Protein AF-A0A2H1FHE0-F1 (afdb_monomer_lite)

Secondary structure (DSSP, 8-state):
--HHHHHHHHHHHHHH-TT----HHHHHHHHT--HHHHHHHHHHHHHHHHHHHHEEEEEEEETTEEEEEEEE--SGGGS-HHHHHHHHHHHH-SS--HHHHHHHHHHHTT--SGGG-B-----HHHHHHHHTTSEEE-TTS-EEE-HHHHHHHHHHHHH-GGGGG-----

Foldseek 3Di:
DPVVVLCPVLVVVCVVVPPDDDDLVRSCVVSVDDSVVSVVVVVVVVVVVVVPVQWDWDWDQDPNDTDTDTDGCDDLVSDDPVVSLVVCCVPPPVDDDPLLLVLLVQVLQVQADPVSFAADDDDPSVVVCVVVQQWDADPVRTIGGYPVSNVSNVVSCVSVVVSSPCPDDD

pLDDT: mean 78.52, std 16.66, range [25.89, 96.81]

Structure (mmCIF, N/CA/C/O backbone):
data_AF-A0A2H1FHE0-F1
#
_entry.id   AF-A0A2H1FHE0-F1
#
loop_
_atom_site.group_PDB
_atom_site.id
_atom_site.type_symbol
_atom_site.label_atom_id
_atom_site.label_alt_id
_atom_site.label_comp_id
_atom_site.label_asym_id
_atom_site.label_entity_id
_atom_site.label_seq_id
_atom_site.pdbx_PDB_ins_code
_atom_site.Cartn_x
_atom_site.Cartn_y
_atom_site.Cartn_z
_atom_site.occupancy
_atom_site.B_iso_or_equiv
_atom_site.auth_seq_id
_atom_site.auth_comp_id
_atom_site.auth_asym_id
_atom_site.auth_atom_id
_atom_site.pdbx_PDB_model_num
ATOM 1 N N . MET A 1 1 ? 35.468 10.416 -34.854 1.00 35.59 1 MET A N 1
ATOM 2 C CA . MET A 1 1 ? 35.230 10.455 -33.392 1.00 35.59 1 MET A CA 1
ATOM 3 C C . MET A 1 1 ? 34.519 11.751 -32.959 1.00 35.59 1 MET A C 1
ATOM 5 O O . MET A 1 1 ? 34.887 12.343 -31.961 1.00 35.59 1 MET A O 1
ATOM 9 N N . MET A 1 2 ? 33.502 12.213 -33.707 1.00 25.89 2 MET A N 1
ATOM 10 C CA . MET A 1 2 ? 32.825 13.508 -33.457 1.00 25.89 2 MET A CA 1
ATOM 11 C C . MET A 1 2 ? 31.289 13.382 -33.370 1.00 25.89 2 MET A C 1
ATOM 13 O O . MET A 1 2 ? 30.601 14.335 -33.031 1.00 25.89 2 MET A O 1
ATOM 17 N N . LEU A 1 3 ? 30.745 12.186 -33.634 1.00 28.08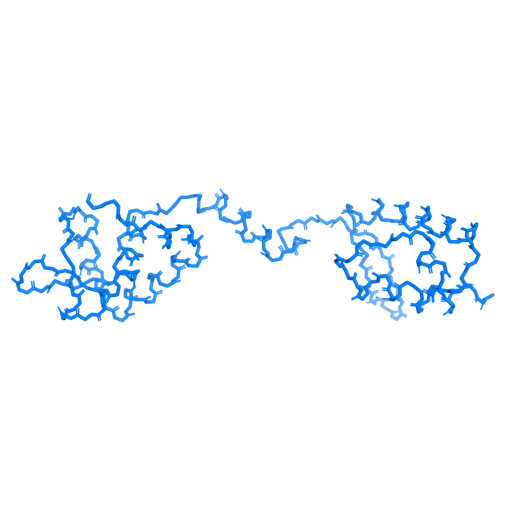 3 LEU A N 1
ATOM 18 C CA . LEU A 1 3 ? 29.301 11.910 -33.627 1.00 28.08 3 LEU A CA 1
ATOM 19 C C . LEU A 1 3 ? 28.755 11.500 -32.248 1.00 28.08 3 LEU A C 1
ATOM 21 O O . LEU A 1 3 ? 27.562 11.646 -32.010 1.00 28.08 3 LEU A O 1
ATOM 25 N N . LEU A 1 4 ? 29.610 11.039 -31.328 1.00 29.41 4 LEU A N 1
ATOM 26 C CA . LEU A 1 4 ? 29.193 10.631 -29.978 1.00 29.41 4 LEU A CA 1
ATOM 27 C C . LEU A 1 4 ? 29.030 11.815 -29.011 1.00 29.41 4 LEU A C 1
ATOM 29 O O . LEU A 1 4 ? 28.219 11.736 -28.097 1.00 29.41 4 LEU A O 1
ATOM 33 N N . PHE A 1 5 ? 29.738 12.930 -29.233 1.00 30.44 5 PHE A N 1
ATOM 34 C CA . PHE A 1 5 ? 29.688 14.088 -28.330 1.00 30.44 5 PHE A CA 1
ATOM 35 C C . PHE A 1 5 ? 28.453 14.980 -28.559 1.00 30.44 5 PHE A C 1
ATOM 37 O O . PHE A 1 5 ? 27.888 15.493 -27.604 1.00 30.44 5 PHE A O 1
ATOM 44 N N . PHE A 1 6 ? 27.967 15.103 -29.802 1.00 35.22 6 PHE A N 1
ATOM 45 C CA . PHE A 1 6 ? 26.754 15.882 -30.120 1.00 35.22 6 PHE A CA 1
ATOM 46 C C . PHE A 1 6 ? 25.441 15.125 -29.866 1.00 35.22 6 PHE A C 1
ATOM 48 O O . PHE A 1 6 ? 24.376 15.736 -29.755 1.00 35.22 6 PHE A O 1
ATOM 55 N N . ALA A 1 7 ? 25.506 13.795 -29.754 1.00 42.94 7 ALA A N 1
ATOM 56 C CA . ALA A 1 7 ? 24.353 12.973 -29.412 1.00 42.94 7 ALA A CA 1
ATOM 57 C C . ALA A 1 7 ? 23.952 13.109 -27.932 1.00 42.94 7 ALA A C 1
ATOM 59 O O . ALA A 1 7 ? 22.804 12.820 -27.610 1.00 42.94 7 ALA A O 1
ATOM 60 N N . SER A 1 8 ? 24.839 13.577 -27.040 1.00 49.12 8 SER A N 1
ATOM 61 C CA . SER A 1 8 ? 24.535 13.641 -25.606 1.00 49.12 8 SER A CA 1
ATOM 62 C C . SER A 1 8 ? 23.471 14.696 -25.292 1.00 49.12 8 SER A C 1
ATOM 64 O O . SER A 1 8 ? 22.454 14.338 -24.717 1.00 49.12 8 SER A O 1
ATOM 66 N N . GLU A 1 9 ? 23.598 15.946 -25.749 1.00 47.31 9 GLU A N 1
ATOM 67 C CA . GLU A 1 9 ? 22.628 17.010 -25.424 1.00 47.31 9 GLU A CA 1
ATOM 68 C C . GLU A 1 9 ? 21.274 16.839 -26.127 1.00 47.31 9 GLU A C 1
ATOM 70 O O . GLU A 1 9 ? 20.217 17.064 -25.533 1.00 47.31 9 GLU A O 1
ATOM 75 N N . SER A 1 10 ? 21.287 16.407 -27.392 1.00 50.62 10 SER A N 1
ATOM 76 C CA . SER A 1 10 ? 20.056 16.217 -28.173 1.00 50.62 10 SER A CA 1
ATOM 77 C C . SER A 1 10 ? 19.251 15.009 -27.690 1.00 50.62 10 SER A C 1
ATOM 79 O O . SER A 1 10 ? 18.023 15.088 -27.610 1.00 50.62 10 SER A O 1
ATOM 81 N N . CYS A 1 11 ? 19.920 13.909 -27.318 1.00 49.78 11 CYS A N 1
ATOM 82 C CA . CYS A 1 11 ? 19.256 12.788 -26.655 1.00 49.78 11 CYS A CA 1
ATOM 83 C C . CYS A 1 11 ? 18.829 13.176 -25.234 1.00 49.78 11 CYS A C 1
ATOM 85 O O . CYS A 1 11 ? 17.700 12.891 -24.855 1.00 49.78 11 CYS A O 1
ATOM 87 N N . PHE A 1 12 ? 19.650 13.903 -24.471 1.00 48.72 12 PHE A N 1
ATOM 88 C CA . PHE A 1 12 ? 19.293 14.351 -23.121 1.00 48.72 12 PHE A CA 1
ATOM 89 C C . PHE A 1 12 ? 18.026 15.222 -23.113 1.00 48.72 12 PHE A C 1
ATOM 91 O O . PHE A 1 12 ? 17.156 15.029 -22.271 1.00 48.72 12 PHE A O 1
ATOM 98 N N . LEU A 1 13 ? 17.829 16.099 -24.104 1.00 52.00 13 LEU A N 1
ATOM 99 C CA . LEU A 1 13 ? 16.592 16.882 -24.252 1.00 52.00 13 LEU A CA 1
ATOM 100 C C . LEU A 1 13 ? 15.337 16.029 -24.509 1.00 52.00 13 LEU A C 1
ATOM 102 O O . LEU A 1 13 ? 14.254 16.402 -24.043 1.00 52.00 13 LEU A O 1
ATOM 106 N N . LEU A 1 14 ? 15.475 14.909 -25.229 1.00 54.06 14 LEU A N 1
ATOM 107 C CA . LEU A 1 14 ? 14.409 13.917 -25.420 1.00 54.06 14 LEU A CA 1
ATOM 108 C C . LEU A 1 14 ? 14.132 13.132 -24.128 1.00 54.06 14 LEU A C 1
ATOM 110 O O . LEU A 1 14 ? 12.971 12.885 -23.812 1.00 54.06 14 LEU A O 1
ATOM 114 N N . PHE A 1 15 ? 15.172 12.804 -23.358 1.00 52.78 15 PHE A N 1
ATOM 115 C CA . PHE A 1 15 ? 15.056 12.061 -22.098 1.00 52.78 15 PHE A CA 1
ATOM 116 C C . PHE A 1 15 ? 14.541 12.915 -20.919 1.00 52.78 15 PHE A C 1
ATOM 118 O O . PHE A 1 15 ? 13.856 12.396 -20.045 1.00 52.78 15 PHE A O 1
ATOM 125 N N . VAL A 1 16 ? 14.794 14.230 -20.899 1.00 49.34 16 VAL A N 1
ATOM 126 C CA . VAL A 1 16 ? 14.404 15.126 -19.787 1.00 49.34 16 VAL A CA 1
ATOM 127 C C . VAL A 1 16 ? 12.940 15.604 -19.865 1.00 49.34 16 VAL A C 1
ATOM 129 O O . VAL A 1 16 ? 12.357 15.966 -18.847 1.00 49.34 16 VAL A O 1
ATOM 132 N N . ASN A 1 17 ? 12.290 15.581 -21.038 1.00 52.06 17 ASN A N 1
ATOM 133 C CA . ASN A 1 17 ? 10.892 16.024 -21.214 1.00 52.06 17 ASN A CA 1
ATOM 134 C C . ASN A 1 17 ? 9.925 14.853 -21.482 1.00 52.06 17 ASN A C 1
ATOM 136 O O . ASN A 1 17 ? 9.187 14.860 -22.467 1.00 52.06 17 ASN A O 1
ATOM 140 N N . TRP A 1 18 ? 9.914 13.871 -20.577 1.00 48.00 18 TRP A N 1
ATOM 141 C CA . TRP A 1 18 ? 9.337 12.523 -20.741 1.00 48.00 18 TRP A CA 1
ATOM 142 C C . TRP A 1 18 ? 7.839 12.424 -21.123 1.00 48.00 18 TRP A C 1
ATOM 144 O O . TRP A 1 18 ? 7.388 11.351 -21.510 1.00 48.00 18 TRP A O 1
ATOM 154 N N . TYR A 1 19 ? 7.056 13.509 -21.057 1.00 51.34 19 TYR A N 1
ATOM 155 C CA . TYR A 1 19 ? 5.587 13.455 -21.202 1.00 51.34 19 TYR A CA 1
ATOM 156 C C . TYR A 1 19 ? 4.988 14.356 -22.289 1.00 51.34 19 TYR A C 1
ATOM 158 O O . TYR A 1 19 ? 3.769 14.387 -22.451 1.00 51.34 19 TYR A O 1
ATOM 166 N N . LYS A 1 20 ? 5.796 15.120 -23.037 1.00 66.62 20 LYS A N 1
ATOM 167 C CA . LYS A 1 20 ? 5.266 16.043 -24.057 1.00 66.62 20 LYS A CA 1
ATOM 168 C C . LYS A 1 20 ? 5.487 15.480 -25.462 1.00 66.62 20 LYS A C 1
ATOM 170 O O . LYS A 1 20 ? 6.636 15.229 -25.818 1.00 66.62 20 LYS A O 1
ATOM 175 N N . PRO A 1 21 ? 4.438 15.328 -26.291 1.00 69.44 21 PRO A N 1
ATOM 176 C CA . PRO A 1 21 ? 4.624 14.943 -27.682 1.00 69.44 21 PRO A CA 1
ATOM 177 C C . PRO A 1 21 ? 5.358 16.057 -28.440 1.00 69.44 21 PRO A C 1
ATOM 179 O O . PRO A 1 21 ? 5.045 17.245 -28.305 1.00 69.44 21 PRO A O 1
ATOM 182 N N . PHE A 1 22 ? 6.336 15.672 -29.258 1.00 76.56 22 PHE A N 1
ATOM 183 C CA . PHE A 1 22 ? 7.074 16.585 -30.127 1.00 76.56 22 PHE A CA 1
ATOM 184 C C . PHE A 1 22 ? 6.875 16.203 -31.591 1.00 76.56 22 PHE A C 1
ATOM 186 O O . PHE A 1 22 ? 6.989 15.040 -31.964 1.00 76.56 22 PHE A O 1
ATOM 193 N N . THR A 1 23 ? 6.630 17.201 -32.439 1.00 81.56 23 THR A N 1
ATOM 194 C CA . THR A 1 23 ? 6.693 17.020 -33.891 1.00 81.56 23 THR A CA 1
ATOM 195 C C . THR A 1 23 ? 8.148 17.044 -34.357 1.00 81.56 23 THR A C 1
ATOM 197 O O . THR A 1 23 ? 8.996 17.707 -33.750 1.00 81.56 23 THR A O 1
ATOM 200 N N . GLN A 1 24 ? 8.445 16.366 -35.468 1.00 77.62 24 GLN A N 1
ATOM 201 C CA . GLN A 1 24 ? 9.795 16.339 -36.047 1.00 77.62 24 GLN A CA 1
ATOM 202 C C . GLN A 1 24 ? 10.316 17.748 -36.368 1.00 77.62 24 GLN A C 1
ATOM 204 O O . GLN A 1 24 ? 11.471 18.052 -36.091 1.00 77.62 24 GLN A O 1
ATOM 209 N N . ASN A 1 25 ? 9.450 18.648 -36.844 1.00 79.69 25 ASN A N 1
ATOM 210 C CA . ASN A 1 25 ? 9.810 20.045 -37.113 1.00 79.69 25 ASN A CA 1
ATOM 211 C C . ASN A 1 25 ? 10.256 20.783 -35.843 1.00 79.69 25 ASN A C 1
ATOM 213 O O . ASN A 1 25 ? 11.263 21.488 -35.847 1.00 79.69 25 ASN A O 1
ATOM 217 N N . LYS A 1 26 ? 9.538 20.581 -34.732 1.00 79.44 26 LYS A N 1
ATOM 218 C CA . LYS A 1 26 ? 9.868 21.194 -33.439 1.00 79.44 26 LYS A CA 1
ATOM 219 C C . LYS A 1 26 ? 11.165 20.626 -32.859 1.00 79.44 26 LYS A C 1
ATOM 221 O O . LYS A 1 26 ? 11.921 21.356 -32.222 1.00 79.44 26 LYS A O 1
ATOM 226 N N . LEU A 1 27 ? 11.438 19.343 -33.098 1.00 77.94 27 LEU A N 1
ATOM 227 C CA . LEU A 1 27 ? 12.706 18.706 -32.742 1.00 77.94 27 LEU A CA 1
ATOM 228 C C . LEU A 1 27 ? 13.866 19.242 -33.578 1.00 77.94 27 LEU A C 1
ATOM 230 O O . LEU A 1 27 ? 14.875 19.617 -32.997 1.00 77.94 27 LEU A O 1
ATOM 234 N N . ALA A 1 28 ? 13.707 19.357 -34.898 1.00 79.00 28 ALA A N 1
ATOM 235 C CA . ALA A 1 28 ? 14.731 19.896 -35.795 1.00 79.00 28 ALA A CA 1
ATOM 236 C C . ALA A 1 28 ? 15.116 21.338 -35.427 1.00 79.00 28 ALA A C 1
ATOM 238 O O . ALA A 1 28 ? 16.297 21.672 -35.377 1.00 79.00 28 ALA A O 1
ATOM 239 N N . GLN A 1 29 ? 14.128 22.176 -35.084 1.00 81.00 29 GLN A N 1
ATOM 240 C CA . GLN A 1 29 ? 14.367 23.544 -34.608 1.00 81.00 29 GLN A CA 1
ATOM 241 C C . GLN A 1 29 ? 15.158 23.579 -33.294 1.00 81.00 29 GLN A C 1
ATOM 243 O O . GLN A 1 29 ? 16.053 24.407 -33.138 1.00 81.00 29 GLN A O 1
ATOM 248 N N . LYS A 1 30 ? 14.849 22.681 -32.351 1.00 79.00 30 LYS A N 1
ATOM 249 C CA . LYS A 1 30 ? 15.518 22.632 -31.043 1.00 79.00 30 LYS A CA 1
ATOM 250 C C . LYS A 1 30 ? 16.926 22.044 -31.104 1.00 79.00 30 LYS A C 1
ATOM 252 O O . LYS A 1 30 ? 17.811 22.544 -30.422 1.00 79.00 30 LYS A O 1
ATOM 257 N N . THR A 1 31 ? 17.129 20.992 -31.892 1.00 77.62 31 THR A N 1
ATOM 258 C CA . THR A 1 31 ? 18.416 20.285 -31.995 1.00 77.62 31 THR A CA 1
ATOM 259 C C . THR A 1 31 ? 19.338 20.884 -33.054 1.00 77.62 31 THR A C 1
ATOM 261 O O . THR A 1 31 ? 20.496 20.489 -33.145 1.00 77.62 31 THR A O 1
ATOM 264 N N . LYS A 1 32 ? 18.837 21.827 -33.868 1.00 83.75 32 LYS A N 1
ATOM 265 C CA . LYS A 1 32 ? 19.530 22.399 -35.036 1.00 83.75 32 LYS A CA 1
ATOM 266 C C . LYS A 1 32 ? 19.984 21.336 -36.051 1.00 83.75 32 LYS A C 1
ATOM 268 O O . LYS A 1 32 ? 20.890 21.578 -36.846 1.00 83.75 32 LYS A O 1
ATOM 273 N N . LEU A 1 33 ? 19.357 20.157 -36.044 1.00 81.12 33 LEU A N 1
ATOM 274 C CA . LEU A 1 33 ? 19.645 19.076 -36.985 1.00 81.12 33 LEU A CA 1
ATOM 275 C C . LEU A 1 33 ? 18.803 19.221 -38.256 1.00 81.12 33 LEU A C 1
ATOM 277 O O . LEU A 1 33 ? 17.626 19.575 -38.206 1.00 81.12 33 LEU A O 1
ATOM 281 N N . ASN A 1 34 ? 19.386 18.866 -39.404 1.00 86.62 34 ASN A N 1
ATOM 282 C CA . ASN A 1 34 ? 18.636 18.728 -40.653 1.00 86.62 34 ASN A CA 1
ATOM 283 C C . ASN A 1 34 ? 17.557 17.639 -40.497 1.00 86.62 34 ASN A C 1
ATOM 285 O O . ASN A 1 34 ? 17.826 16.571 -39.943 1.00 86.62 34 ASN A O 1
ATOM 289 N N . PHE A 1 35 ? 16.365 17.885 -41.042 1.00 82.12 35 PHE A N 1
ATOM 290 C CA . PHE A 1 35 ? 15.230 16.963 -41.071 1.00 82.12 35 PHE A CA 1
ATOM 291 C C . PHE A 1 35 ? 15.612 15.534 -41.492 1.00 82.12 35 PHE A C 1
ATOM 293 O O . PHE A 1 35 ? 15.250 14.572 -40.817 1.00 82.12 35 PHE A O 1
ATOM 300 N N . ARG A 1 36 ? 16.426 15.377 -42.549 1.00 83.25 36 ARG A N 1
ATOM 301 C CA . ARG A 1 36 ? 16.869 14.051 -43.024 1.00 83.25 36 ARG A CA 1
ATOM 302 C C . ARG A 1 36 ? 17.757 13.330 -42.004 1.00 83.25 36 ARG A C 1
ATOM 304 O O . ARG A 1 36 ? 17.699 12.108 -41.885 1.00 83.25 36 ARG A O 1
ATOM 311 N N . THR A 1 37 ? 18.579 14.075 -41.269 1.00 82.62 37 THR A N 1
ATOM 312 C CA . THR A 1 37 ? 19.433 13.536 -40.202 1.00 82.62 37 THR A CA 1
ATOM 313 C C . THR A 1 37 ? 18.595 13.163 -38.986 1.00 82.62 37 THR A C 1
ATOM 315 O O . THR A 1 37 ? 18.742 12.061 -38.467 1.00 82.62 37 THR A O 1
ATOM 318 N N . LEU A 1 38 ? 17.663 14.031 -38.585 1.00 82.19 38 LEU A N 1
ATOM 319 C CA . LEU A 1 38 ? 16.734 13.763 -37.491 1.00 82.19 38 LEU A CA 1
ATOM 320 C C . LEU A 1 38 ? 15.910 12.496 -37.754 1.00 82.19 38 LEU A C 1
ATOM 322 O O . LEU A 1 38 ? 15.786 11.655 -36.871 1.00 82.19 38 LEU A O 1
ATOM 326 N N . GLN A 1 39 ? 15.404 12.321 -38.976 1.00 83.25 39 GLN A N 1
ATOM 327 C CA . GLN A 1 39 ? 14.653 11.128 -39.359 1.00 83.25 39 GLN A CA 1
ATOM 328 C C . GLN A 1 39 ? 15.486 9.847 -39.205 1.00 83.25 39 GLN A C 1
ATOM 330 O O . GLN A 1 39 ? 15.002 8.874 -38.634 1.00 83.25 39 GLN A O 1
ATOM 335 N N . LYS A 1 40 ? 16.752 9.849 -39.648 1.00 83.75 40 LYS A N 1
ATOM 336 C CA . LYS A 1 40 ? 17.658 8.701 -39.464 1.00 83.75 40 LYS A CA 1
ATOM 337 C C . LYS A 1 40 ? 17.910 8.398 -37.987 1.00 83.75 40 LYS A C 1
ATOM 339 O O . LYS A 1 40 ? 17.904 7.234 -37.600 1.00 83.75 40 LYS A O 1
ATOM 344 N N . VAL A 1 41 ? 18.091 9.433 -37.164 1.00 82.94 41 VAL A N 1
ATOM 345 C CA . VAL A 1 41 ? 18.263 9.275 -35.712 1.00 82.94 41 VAL A CA 1
ATOM 346 C C . VAL A 1 41 ? 17.011 8.671 -35.081 1.00 82.94 41 VAL A C 1
ATOM 348 O O . VAL A 1 41 ? 17.131 7.729 -34.310 1.00 82.94 41 VAL A O 1
ATOM 351 N N . LEU A 1 42 ? 15.814 9.148 -35.434 1.00 80.50 42 LEU A N 1
ATOM 352 C CA . LEU A 1 42 ? 14.557 8.606 -34.907 1.00 80.50 42 LEU A CA 1
ATOM 353 C C . LEU A 1 42 ? 14.335 7.144 -35.314 1.00 80.50 42 LEU A C 1
ATOM 355 O O . LEU A 1 42 ? 13.881 6.358 -34.490 1.00 80.50 42 LEU A O 1
ATOM 359 N N . ILE A 1 43 ? 14.692 6.767 -36.546 1.00 83.62 43 ILE A N 1
ATOM 360 C CA . ILE A 1 43 ? 14.632 5.369 -37.001 1.00 83.62 43 ILE A CA 1
ATOM 361 C C . ILE A 1 43 ? 15.558 4.494 -36.150 1.00 83.62 43 ILE A C 1
ATOM 363 O O . ILE A 1 43 ? 15.122 3.467 -35.633 1.00 83.62 43 ILE A O 1
ATOM 367 N N . HIS A 1 44 ? 16.811 4.912 -35.957 1.00 81.12 44 HIS A N 1
ATOM 368 C CA . HIS A 1 44 ? 17.758 4.157 -35.138 1.00 81.12 44 HIS A CA 1
ATOM 369 C C . HIS A 1 44 ? 17.352 4.106 -33.664 1.00 81.12 44 HIS A C 1
ATOM 371 O O . HIS A 1 44 ? 17.456 3.050 -33.050 1.00 81.12 44 HIS A O 1
ATOM 377 N N . LEU A 1 45 ? 16.831 5.200 -33.104 1.00 79.69 45 LEU A N 1
ATOM 378 C CA . LEU A 1 45 ? 16.281 5.211 -31.748 1.00 79.69 45 LEU A CA 1
ATOM 379 C C . LEU A 1 45 ? 15.101 4.248 -31.615 1.00 79.69 45 LEU A C 1
ATOM 381 O O . LEU A 1 45 ? 15.033 3.529 -30.628 1.00 79.69 45 LEU A O 1
ATOM 385 N N . GLY A 1 46 ? 14.211 4.189 -32.610 1.00 74.31 46 GLY A N 1
ATOM 386 C CA . GLY A 1 46 ? 13.115 3.222 -32.640 1.00 74.31 46 GLY A CA 1
ATOM 387 C C . GLY A 1 46 ? 13.616 1.778 -32.643 1.00 74.31 46 GLY A C 1
ATOM 388 O O . GLY A 1 46 ? 13.166 0.977 -31.833 1.00 74.31 46 GLY A O 1
ATOM 389 N N . GLN A 1 47 ? 14.606 1.465 -33.484 1.00 79.00 47 GLN A N 1
ATOM 390 C CA . GLN A 1 47 ? 15.224 0.134 -33.545 1.00 79.00 47 GLN A CA 1
ATOM 391 C C . GLN A 1 47 ? 15.899 -0.255 -32.222 1.00 79.00 47 GLN A C 1
ATOM 393 O O . GLN A 1 47 ? 15.712 -1.366 -31.732 1.00 79.00 47 GLN A O 1
ATOM 398 N N . VAL A 1 48 ? 16.656 0.668 -31.621 1.00 78.31 48 VAL A N 1
ATOM 399 C CA . VAL A 1 48 ? 17.298 0.462 -30.316 1.00 78.31 48 VAL A CA 1
ATOM 400 C C . VAL A 1 48 ? 16.245 0.287 -29.219 1.00 78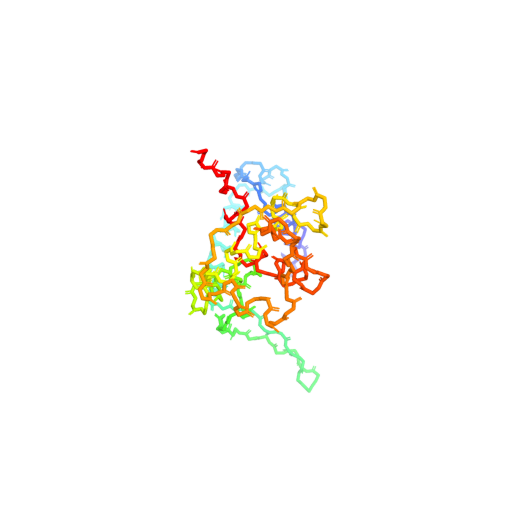.31 48 VAL A C 1
ATOM 402 O O . VAL A 1 48 ? 16.383 -0.600 -28.383 1.00 78.31 48 VAL A O 1
ATOM 405 N N . GLN A 1 49 ? 15.165 1.072 -29.245 1.00 71.94 49 GLN A N 1
ATOM 406 C CA . GLN A 1 49 ? 14.068 0.962 -28.286 1.00 71.94 49 GLN A CA 1
ATOM 407 C C . GLN A 1 49 ? 13.390 -0.408 -28.352 1.00 71.94 49 GLN A C 1
ATOM 409 O O . GLN A 1 49 ? 13.085 -0.955 -27.300 1.00 71.94 49 GLN A O 1
ATOM 414 N N . THR A 1 50 ? 13.183 -0.978 -29.542 1.00 70.56 50 THR A N 1
ATOM 415 C CA . THR A 1 50 ? 12.624 -2.332 -29.687 1.00 70.56 50 THR A CA 1
ATOM 416 C C . THR A 1 50 ? 13.506 -3.374 -29.001 1.00 70.56 50 THR A C 1
ATOM 418 O O . THR A 1 50 ? 13.003 -4.211 -28.264 1.00 70.56 50 THR A O 1
ATOM 421 N N . VAL A 1 51 ? 14.831 -3.284 -29.151 1.00 69.69 51 VAL A N 1
ATOM 422 C CA . VAL A 1 51 ? 15.768 -4.206 -28.481 1.00 69.69 51 VAL A CA 1
ATOM 423 C C . VAL A 1 51 ? 15.792 -3.991 -26.958 1.00 69.69 51 VAL A C 1
ATOM 425 O O . VAL A 1 51 ? 15.953 -4.949 -26.202 1.00 69.69 51 VAL A O 1
ATOM 428 N N . LEU A 1 52 ? 15.608 -2.747 -26.499 1.00 69.75 52 LEU A N 1
ATOM 429 C CA . LEU A 1 52 ? 15.582 -2.359 -25.080 1.00 69.75 52 LEU A CA 1
ATOM 430 C C . LEU A 1 52 ? 14.216 -2.518 -24.391 1.00 69.75 52 LEU A C 1
ATOM 432 O O . LEU A 1 52 ? 14.117 -2.319 -23.178 1.00 69.75 52 LEU A O 1
ATOM 436 N N . GLN A 1 53 ? 13.145 -2.822 -25.125 1.00 67.44 53 GLN A N 1
ATOM 437 C CA . GLN A 1 53 ? 11.832 -3.059 -24.520 1.00 67.44 53 GLN A CA 1
ATOM 438 C C . GLN A 1 53 ? 11.851 -4.324 -23.662 1.00 67.44 53 GLN A C 1
ATOM 440 O O . GLN A 1 53 ? 11.404 -4.276 -22.515 1.00 67.44 53 GLN A O 1
ATOM 445 N N . ASP A 1 54 ? 12.461 -5.386 -24.184 1.00 65.44 54 ASP A N 1
ATOM 446 C CA . ASP A 1 54 ? 12.510 -6.703 -23.540 1.00 65.44 54 ASP A CA 1
ATOM 447 C C . ASP A 1 54 ? 13.778 -6.903 -22.694 1.00 65.44 54 ASP A C 1
ATOM 449 O O . ASP A 1 54 ? 13.856 -7.799 -21.853 1.00 65.44 54 ASP A O 1
ATOM 453 N N . ASN A 1 55 ? 14.770 -6.027 -22.866 1.00 70.44 55 ASN A N 1
ATOM 454 C CA . ASN A 1 55 ? 16.090 -6.156 -22.263 1.00 70.44 55 ASN A CA 1
ATOM 455 C C . ASN A 1 55 ? 16.519 -4.859 -21.566 1.00 70.44 55 ASN A C 1
ATOM 457 O O . ASN A 1 55 ? 16.345 -3.763 -22.091 1.00 70.44 55 ASN A O 1
ATOM 461 N N . MET A 1 56 ? 17.143 -4.962 -20.396 1.00 71.88 56 MET A N 1
ATOM 462 C CA . MET A 1 56 ? 17.884 -3.859 -19.790 1.00 71.88 56 MET A CA 1
ATOM 463 C C . MET A 1 56 ? 19.374 -3.967 -20.105 1.00 71.88 56 MET A C 1
ATOM 465 O O . MET A 1 56 ? 19.925 -5.063 -20.213 1.00 71.88 56 MET A O 1
ATOM 469 N N . ILE A 1 57 ? 20.026 -2.812 -20.226 1.00 77.12 57 ILE A N 1
ATOM 470 C CA . ILE A 1 57 ? 21.485 -2.737 -20.278 1.00 77.12 57 ILE A CA 1
ATOM 471 C C . ILE A 1 57 ? 21.995 -2.916 -18.849 1.00 77.12 57 ILE A C 1
ATOM 473 O O . ILE A 1 57 ? 21.672 -2.117 -17.973 1.00 77.12 57 ILE A O 1
ATOM 477 N N . ASP A 1 58 ? 22.790 -3.955 -18.632 1.00 74.50 58 ASP A N 1
ATOM 478 C CA . ASP A 1 58 ? 23.525 -4.198 -17.397 1.00 74.50 58 ASP A CA 1
ATOM 479 C C . ASP A 1 58 ? 24.998 -3.845 -17.631 1.00 74.50 58 ASP A C 1
ATOM 481 O O . ASP A 1 58 ? 25.629 -4.349 -18.567 1.00 74.50 58 ASP A O 1
ATOM 485 N N . ILE A 1 59 ? 25.524 -2.935 -16.811 1.00 79.81 59 ILE A N 1
ATOM 486 C CA . ILE A 1 59 ? 26.914 -2.478 -16.867 1.00 79.81 59 ILE A CA 1
ATOM 487 C C . ILE A 1 59 ? 27.565 -2.872 -15.549 1.00 79.81 59 ILE A C 1
ATOM 489 O O . ILE A 1 59 ? 27.223 -2.327 -14.501 1.00 79.81 59 ILE A O 1
ATOM 493 N N . SER A 1 60 ? 28.514 -3.799 -15.610 1.00 75.62 60 SER A N 1
ATOM 494 C CA . SER A 1 60 ? 29.238 -4.300 -14.443 1.00 75.62 60 SER A CA 1
ATOM 495 C C . SER A 1 60 ? 30.742 -4.175 -14.647 1.00 75.62 60 SER A C 1
ATOM 497 O O . SER A 1 60 ? 31.240 -4.417 -15.747 1.00 75.62 60 SER A O 1
ATOM 499 N N . ASP A 1 61 ? 31.467 -3.844 -13.584 1.00 75.50 61 ASP A N 1
ATOM 500 C CA . ASP A 1 61 ? 32.928 -3.876 -13.567 1.00 75.50 61 ASP A CA 1
ATOM 501 C C . ASP A 1 61 ? 33.395 -5.262 -13.081 1.00 75.50 61 ASP A C 1
ATOM 503 O O . ASP A 1 61 ? 33.020 -5.699 -11.993 1.00 75.50 61 ASP A O 1
ATOM 507 N N . LEU A 1 62 ? 34.195 -5.962 -13.889 1.00 73.94 62 LEU A N 1
ATOM 508 C CA . LEU A 1 62 ? 34.832 -7.236 -13.538 1.00 73.94 62 LEU A CA 1
ATOM 509 C C . LEU A 1 62 ? 36.321 -7.141 -13.882 1.00 73.94 62 LEU A C 1
ATOM 511 O O . LEU A 1 62 ? 36.660 -6.871 -15.029 1.00 73.94 62 LEU A O 1
ATOM 515 N N . ASP A 1 63 ? 37.204 -7.324 -12.899 1.00 77.69 63 ASP A N 1
ATOM 516 C CA . ASP A 1 63 ? 38.668 -7.314 -13.079 1.00 77.69 63 ASP A CA 1
ATOM 517 C C . ASP A 1 63 ? 39.215 -6.081 -13.831 1.00 77.69 63 ASP A C 1
ATOM 519 O O . ASP A 1 63 ? 40.028 -6.192 -14.747 1.00 77.69 63 ASP A O 1
ATOM 523 N N . ASN A 1 64 ? 38.756 -4.879 -13.458 1.00 82.94 64 ASN A N 1
ATOM 524 C CA . ASN A 1 64 ? 39.050 -3.603 -14.139 1.00 82.94 64 ASN A CA 1
ATOM 525 C C . ASN A 1 64 ? 38.568 -3.510 -15.601 1.00 82.94 64 ASN A C 1
ATOM 527 O O . ASN A 1 64 ? 38.928 -2.571 -16.314 1.00 82.94 64 ASN A O 1
ATOM 531 N N . VAL A 1 65 ? 37.721 -4.437 -16.048 1.00 76.50 65 VAL A N 1
ATOM 532 C CA . VAL A 1 65 ? 37.073 -4.412 -17.360 1.00 76.50 65 VAL A CA 1
ATOM 533 C C . VAL A 1 65 ? 35.598 -4.055 -17.193 1.00 76.50 65 VAL A C 1
ATOM 535 O O . VAL A 1 65 ? 34.876 -4.653 -16.396 1.00 76.50 65 VAL A O 1
ATOM 538 N N . LYS A 1 66 ? 35.124 -3.085 -17.983 1.00 79.06 66 LYS A N 1
ATOM 539 C CA . LYS A 1 66 ? 33.691 -2.786 -18.098 1.00 79.06 66 LYS A CA 1
ATOM 540 C C . LYS A 1 66 ? 33.022 -3.804 -19.005 1.00 79.06 66 LYS A C 1
ATOM 542 O O . LYS A 1 66 ? 33.290 -3.837 -20.204 1.00 79.06 66 LYS A O 1
ATOM 547 N N . ILE A 1 67 ? 32.114 -4.588 -18.442 1.00 80.06 67 ILE A N 1
ATOM 548 C CA . ILE A 1 67 ? 31.258 -5.511 -19.181 1.00 80.06 67 ILE A CA 1
ATOM 549 C C . ILE A 1 67 ? 29.906 -4.835 -19.395 1.00 80.06 67 ILE A C 1
ATOM 551 O O . ILE A 1 67 ? 29.255 -4.415 -18.441 1.00 80.06 67 ILE A O 1
ATOM 555 N N . VAL A 1 68 ? 29.485 -4.748 -20.657 1.00 79.88 68 VAL A N 1
ATOM 556 C CA . VAL A 1 68 ? 28.152 -4.276 -21.049 1.00 79.88 68 VAL A CA 1
ATOM 557 C C . VAL A 1 68 ? 27.397 -5.464 -21.625 1.00 79.88 68 VAL A C 1
ATOM 559 O O . VAL A 1 68 ? 27.819 -6.031 -22.633 1.00 79.88 68 VAL A O 1
ATOM 562 N N . ARG A 1 69 ? 26.292 -5.854 -20.989 1.00 80.00 69 ARG A N 1
ATOM 563 C CA . ARG A 1 69 ? 25.452 -6.971 -21.438 1.00 80.00 69 ARG A CA 1
ATOM 564 C C . ARG A 1 69 ? 23.981 -6.586 -21.469 1.00 80.00 69 ARG A C 1
ATOM 566 O O . ARG A 1 69 ? 23.537 -5.703 -20.742 1.00 80.00 69 ARG A O 1
ATOM 573 N N . MET A 1 70 ? 23.226 -7.281 -22.309 1.00 76.25 70 MET A N 1
ATOM 574 C CA . MET A 1 70 ? 21.768 -7.228 -22.293 1.00 76.25 70 MET A CA 1
ATOM 575 C C . MET A 1 70 ? 21.274 -8.289 -21.314 1.00 76.25 70 MET A C 1
ATOM 577 O O . MET A 1 70 ? 21.693 -9.443 -21.396 1.00 76.25 70 MET A O 1
ATOM 581 N N . LYS A 1 71 ? 20.416 -7.900 -20.375 1.00 69.50 71 LYS A N 1
ATOM 582 C CA . LYS A 1 71 ? 19.749 -8.813 -19.445 1.00 69.50 71 LYS A CA 1
ATOM 583 C C . LYS A 1 71 ? 18.247 -8.680 -19.639 1.00 69.50 71 LYS A C 1
ATOM 585 O O . LYS A 1 71 ? 17.750 -7.559 -19.696 1.00 69.50 71 LYS A O 1
ATOM 590 N N . GLU A 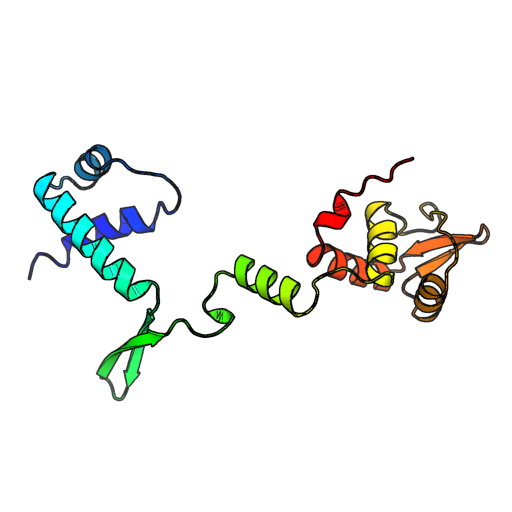1 72 ? 17.533 -9.795 -19.729 1.00 67.19 72 GLU A N 1
ATOM 591 C CA . GLU A 1 72 ? 16.072 -9.775 -19.829 1.00 67.19 72 GLU A CA 1
ATOM 592 C C . GLU A 1 72 ? 15.458 -8.958 -18.682 1.00 67.19 72 GLU A C 1
ATOM 594 O O . GLU A 1 72 ? 15.909 -9.017 -17.529 1.00 67.19 72 GLU A O 1
ATOM 599 N N . ARG A 1 73 ? 14.411 -8.186 -18.989 1.00 65.38 73 ARG A N 1
ATOM 600 C CA . ARG A 1 73 ? 13.586 -7.514 -17.978 1.00 65.38 73 ARG A CA 1
ATOM 601 C C . ARG A 1 73 ? 12.658 -8.532 -17.318 1.00 65.38 73 ARG A C 1
ATOM 603 O O . ARG A 1 73 ? 11.457 -8.553 -17.560 1.00 65.38 73 ARG A O 1
ATOM 610 N N . THR A 1 74 ? 13.234 -9.404 -16.500 1.00 66.69 74 THR A N 1
ATOM 611 C CA . THR A 1 74 ? 12.490 -10.421 -15.754 1.00 66.69 74 THR A CA 1
ATOM 612 C C . THR A 1 74 ? 12.278 -10.009 -14.305 1.00 66.69 74 THR A C 1
ATOM 614 O O . THR A 1 74 ? 13.209 -9.547 -13.642 1.00 66.69 74 THR A O 1
ATOM 617 N N . GLY A 1 75 ? 11.089 -10.306 -13.785 1.00 66.56 75 GLY A N 1
ATOM 618 C CA . GLY A 1 75 ? 10.758 -10.166 -12.370 1.00 66.56 75 GLY A CA 1
ATOM 619 C C . GLY A 1 75 ? 9.989 -8.890 -12.049 1.00 66.56 75 GLY A C 1
ATOM 620 O O . GLY A 1 75 ? 9.997 -7.915 -12.788 1.00 66.56 75 GLY A O 1
ATOM 621 N N . LEU A 1 76 ? 9.296 -8.896 -10.914 1.00 72.50 76 LEU A N 1
ATOM 622 C CA . LEU A 1 76 ? 8.425 -7.792 -10.514 1.00 72.50 76 LEU A CA 1
ATOM 623 C C . LEU A 1 76 ? 9.170 -6.446 -10.451 1.00 72.50 76 LEU A C 1
ATOM 625 O O . LEU A 1 76 ? 8.626 -5.419 -10.834 1.00 72.50 76 LEU A O 1
ATOM 629 N N . THR A 1 77 ? 10.437 -6.447 -10.039 1.00 74.88 77 THR A N 1
ATOM 630 C CA . THR A 1 77 ? 11.235 -5.230 -9.839 1.00 74.88 77 THR A CA 1
ATOM 631 C C . THR A 1 77 ? 11.623 -4.505 -11.129 1.00 74.88 77 THR A C 1
ATOM 633 O O . THR A 1 77 ? 12.061 -3.358 -11.056 1.00 74.88 77 THR A O 1
ATOM 636 N N . SER A 1 78 ? 11.452 -5.119 -12.308 1.00 72.19 78 SER A N 1
ATOM 637 C CA . SER A 1 78 ? 11.730 -4.463 -13.593 1.00 72.19 78 SER A CA 1
ATOM 638 C C . SER A 1 78 ? 10.613 -3.526 -14.057 1.00 72.19 78 SER A C 1
ATOM 640 O O . SER A 1 78 ? 10.809 -2.763 -15.004 1.00 72.19 78 SER A O 1
ATOM 642 N N . PHE A 1 79 ? 9.441 -3.570 -13.419 1.00 73.19 79 PHE A N 1
ATOM 643 C CA . PHE A 1 79 ? 8.326 -2.679 -13.730 1.00 73.19 79 PHE A CA 1
ATOM 644 C C . PHE A 1 79 ? 8.416 -1.368 -12.933 1.00 73.19 79 PHE A C 1
ATOM 646 O O . PHE A 1 79 ? 8.972 -1.344 -11.840 1.00 73.19 79 PHE A O 1
ATOM 653 N N . PRO A 1 80 ? 7.836 -0.261 -13.417 1.00 77.81 80 PRO A N 1
ATOM 654 C CA . PRO 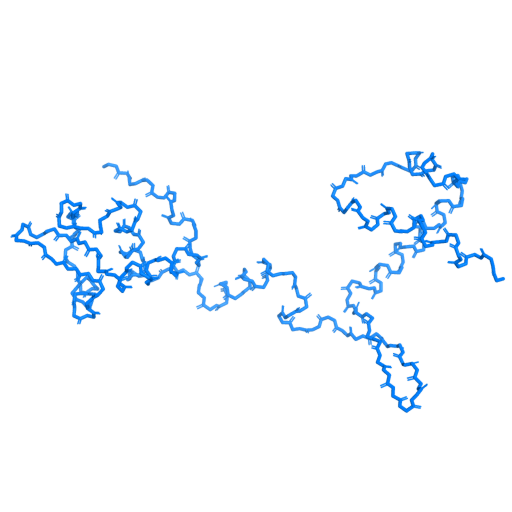A 1 80 ? 7.611 0.929 -12.597 1.00 77.81 80 PRO A CA 1
ATOM 655 C C . PRO A 1 80 ? 6.796 0.615 -11.330 1.00 77.81 80 PRO A C 1
ATOM 657 O O . PRO A 1 80 ? 5.904 -0.232 -11.357 1.00 77.81 80 PRO A O 1
ATOM 660 N N . GLU A 1 81 ? 7.070 1.310 -10.222 1.00 73.81 81 GLU A N 1
ATOM 661 C CA . GLU A 1 81 ? 6.515 0.999 -8.890 1.00 73.81 81 GLU A CA 1
ATOM 662 C C . GLU A 1 81 ? 4.976 0.917 -8.865 1.00 73.81 81 GLU A C 1
ATOM 664 O O . GLU A 1 81 ? 4.398 0.063 -8.196 1.00 73.81 81 GLU A O 1
ATOM 669 N N . ASN A 1 82 ? 4.291 1.771 -9.628 1.00 77.56 82 ASN A N 1
ATOM 670 C CA . ASN A 1 82 ? 2.834 1.738 -9.765 1.00 77.56 82 ASN A CA 1
ATOM 671 C C . ASN A 1 82 ? 2.328 0.439 -10.420 1.00 77.56 82 ASN A C 1
ATOM 673 O O . ASN A 1 82 ? 1.341 -0.128 -9.958 1.00 77.56 82 ASN A O 1
ATOM 677 N N . MET A 1 83 ? 3.016 -0.055 -11.454 1.00 76.44 83 MET A N 1
ATOM 678 C CA . MET A 1 83 ? 2.709 -1.342 -12.082 1.00 76.44 83 MET A CA 1
ATOM 679 C C . MET A 1 83 ? 3.040 -2.509 -11.155 1.00 76.44 83 MET A C 1
ATOM 681 O O . MET A 1 83 ? 2.248 -3.439 -11.067 1.00 76.44 83 MET A O 1
ATOM 685 N N . GLN A 1 84 ? 4.145 -2.443 -10.406 1.00 80.75 84 GLN A N 1
ATOM 686 C CA . GLN A 1 84 ? 4.464 -3.462 -9.399 1.00 80.75 84 GLN A CA 1
ATOM 687 C C . GLN A 1 84 ? 3.345 -3.592 -8.363 1.00 80.75 84 GLN A C 1
ATOM 689 O O . GLN A 1 84 ? 2.866 -4.693 -8.103 1.00 80.75 84 GLN A O 1
ATOM 694 N N . LYS A 1 85 ? 2.890 -2.458 -7.812 1.00 80.31 85 LYS A N 1
ATOM 695 C CA . LYS A 1 85 ? 1.782 -2.409 -6.848 1.00 80.31 85 LYS A CA 1
ATOM 696 C C . LYS A 1 85 ? 0.492 -2.969 -7.438 1.00 80.31 85 LYS A C 1
ATOM 698 O O . LYS A 1 85 ? -0.195 -3.724 -6.760 1.00 80.31 85 LYS A O 1
ATOM 703 N N . MET A 1 86 ? 0.187 -2.637 -8.693 1.00 80.19 86 MET A N 1
ATOM 704 C CA . MET A 1 86 ? -0.981 -3.175 -9.391 1.00 80.19 86 MET A CA 1
ATOM 705 C C . MET A 1 86 ? -0.888 -4.696 -9.559 1.00 80.19 86 MET A C 1
ATOM 707 O O . MET A 1 86 ? -1.834 -5.390 -9.214 1.00 80.19 86 MET A O 1
ATOM 711 N N . ILE A 1 87 ? 0.258 -5.220 -10.004 1.00 81.25 87 ILE A N 1
ATOM 712 C CA . ILE A 1 87 ? 0.488 -6.663 -10.170 1.00 81.25 87 ILE A CA 1
ATOM 713 C C . ILE A 1 87 ? 0.375 -7.395 -8.825 1.00 81.25 87 ILE A C 1
ATOM 715 O O . ILE A 1 87 ? -0.323 -8.403 -8.744 1.00 81.25 87 ILE A O 1
ATOM 719 N N . ILE A 1 88 ? 1.009 -6.880 -7.761 1.00 82.19 88 ILE A N 1
ATOM 720 C CA . ILE A 1 88 ? 0.902 -7.457 -6.409 1.00 82.19 88 ILE A CA 1
ATOM 721 C C . ILE A 1 88 ? -0.558 -7.480 -5.955 1.00 82.19 88 ILE A C 1
ATOM 723 O O . ILE A 1 88 ? -1.033 -8.517 -5.500 1.00 82.19 88 ILE A O 1
ATOM 727 N N . LYS A 1 89 ? -1.276 -6.358 -6.099 1.00 80.88 89 LYS A N 1
ATOM 728 C CA . LYS A 1 89 ? -2.693 -6.269 -5.736 1.00 80.88 89 LYS A CA 1
ATOM 729 C C . LYS A 1 89 ? -3.509 -7.305 -6.501 1.00 80.88 89 LYS A C 1
ATOM 731 O O . LYS A 1 89 ? -4.195 -8.103 -5.888 1.00 80.88 89 LYS A O 1
ATOM 736 N N . THR A 1 90 ? -3.395 -7.358 -7.824 1.00 82.06 90 THR A N 1
ATOM 737 C CA . THR A 1 90 ? -4.184 -8.287 -8.644 1.00 82.06 90 THR A CA 1
ATOM 738 C C . THR A 1 90 ? -3.904 -9.756 -8.321 1.00 82.06 90 THR A C 1
ATOM 740 O O . THR A 1 90 ? -4.827 -10.561 -8.369 1.00 82.06 90 THR A O 1
ATOM 743 N N . LEU A 1 91 ? -2.660 -10.116 -7.995 1.00 78.94 91 LEU A N 1
ATOM 744 C CA . LEU A 1 91 ? -2.290 -11.510 -7.737 1.00 78.94 91 LEU A CA 1
ATOM 745 C C . LEU A 1 91 ? -2.578 -11.969 -6.303 1.00 78.94 91 LEU A C 1
ATOM 747 O O . LEU A 1 91 ? -2.985 -13.111 -6.116 1.00 78.94 91 LEU A O 1
ATOM 751 N N . TYR A 1 92 ? -2.350 -11.111 -5.306 1.00 79.88 92 TYR A N 1
ATOM 752 C CA . TYR A 1 92 ? -2.385 -11.505 -3.890 1.00 79.88 92 TYR A CA 1
ATOM 753 C C . TYR A 1 92 ? -3.532 -10.873 -3.097 1.00 79.88 92 TYR A C 1
ATOM 755 O O . TYR A 1 92 ? -3.981 -11.457 -2.117 1.00 79.88 92 TYR A O 1
ATOM 763 N N . TYR A 1 93 ? -4.018 -9.704 -3.519 1.00 81.12 93 TYR A N 1
ATOM 764 C CA . TYR A 1 93 ? -5.025 -8.907 -2.808 1.00 81.12 93 TYR A CA 1
ATOM 765 C C . TYR A 1 93 ? -6.080 -8.343 -3.782 1.00 81.12 93 TYR A C 1
ATOM 767 O O . TYR A 1 93 ? -6.240 -7.122 -3.890 1.00 81.12 93 TYR A O 1
ATOM 775 N N . PRO A 1 94 ? -6.750 -9.201 -4.581 1.00 77.44 94 PRO A N 1
ATOM 776 C CA . PRO A 1 94 ? -7.592 -8.742 -5.687 1.00 77.44 94 PRO A CA 1
ATOM 777 C C . PRO A 1 94 ? -8.822 -7.965 -5.208 1.00 77.44 94 PRO A C 1
ATOM 779 O O . PRO A 1 94 ? -9.304 -7.078 -5.912 1.00 77.44 94 PRO A O 1
ATOM 782 N N . THR A 1 95 ? -9.312 -8.284 -4.012 1.00 85.94 95 THR A N 1
ATOM 783 C CA . THR A 1 95 ? -10.499 -7.698 -3.388 1.00 85.94 95 THR A CA 1
ATOM 784 C C . THR A 1 95 ? -10.252 -7.511 -1.900 1.00 85.94 95 THR A C 1
ATOM 786 O O . THR A 1 95 ? -9.641 -8.380 -1.277 1.00 85.94 95 THR A O 1
ATOM 789 N N . ALA A 1 96 ? -10.762 -6.414 -1.341 1.00 87.81 96 ALA A N 1
ATOM 790 C CA . ALA A 1 96 ? -10.706 -6.180 0.095 1.00 87.81 96 ALA A CA 1
ATOM 791 C C . ALA A 1 96 ? -11.496 -7.249 0.857 1.00 87.81 96 ALA A C 1
ATOM 793 O O . ALA A 1 96 ? -12.555 -7.693 0.404 1.00 87.81 96 ALA A O 1
ATOM 794 N N . SER A 1 97 ? -10.983 -7.654 2.014 1.00 90.94 97 SER A N 1
ATOM 795 C CA . SER A 1 97 ? -11.729 -8.499 2.940 1.00 90.94 97 SER A CA 1
ATOM 796 C C . SER A 1 97 ? -12.825 -7.694 3.646 1.00 90.94 97 SER A C 1
ATOM 798 O O . SER A 1 97 ? -12.791 -6.462 3.712 1.00 90.94 97 SER A O 1
ATOM 800 N N . ARG A 1 98 ? -13.794 -8.395 4.243 1.00 90.94 98 ARG A N 1
ATOM 801 C CA . ARG A 1 98 ? -14.857 -7.754 5.028 1.00 90.94 98 ARG A CA 1
ATOM 802 C C . ARG A 1 98 ? -14.308 -6.945 6.211 1.00 90.94 98 ARG A C 1
ATOM 804 O O . ARG A 1 98 ? -14.839 -5.882 6.524 1.00 90.94 98 ARG A O 1
ATOM 811 N N . GLU A 1 99 ? -13.239 -7.423 6.845 1.00 92.69 99 GLU A N 1
ATOM 812 C CA . GLU A 1 99 ? -12.539 -6.709 7.920 1.00 92.69 99 GLU A CA 1
ATOM 813 C C . GLU A 1 99 ? -11.993 -5.369 7.423 1.00 92.69 99 GLU A C 1
ATOM 815 O O . GLU A 1 99 ? -12.237 -4.320 8.024 1.00 92.69 99 GLU A O 1
ATOM 820 N N . GLU A 1 100 ? -11.294 -5.397 6.285 1.00 93.25 100 GLU A N 1
ATOM 821 C CA . GLU A 1 100 ? -10.711 -4.214 5.657 1.00 93.25 100 GLU A CA 1
ATOM 822 C C . GLU A 1 100 ? -11.795 -3.210 5.262 1.00 93.25 100 GLU A C 1
ATOM 824 O O . GLU A 1 100 ? -11.641 -2.015 5.512 1.00 93.25 100 GLU A O 1
ATOM 829 N N . GLU A 1 101 ? -12.920 -3.681 4.719 1.00 92.75 101 GLU A N 1
ATOM 830 C CA . GLU A 1 101 ? -14.078 -2.839 4.416 1.00 92.75 101 GLU A CA 1
ATOM 831 C C . GLU A 1 101 ? -14.616 -2.124 5.658 1.00 92.75 101 GLU A C 1
ATOM 833 O O . GLU A 1 101 ? -14.834 -0.913 5.613 1.00 92.75 101 GLU A O 1
ATOM 838 N N . ILE A 1 102 ? -14.822 -2.842 6.768 1.00 93.75 102 ILE A N 1
ATOM 839 C CA . ILE A 1 102 ? -15.341 -2.268 8.019 1.00 93.75 102 ILE A CA 1
ATOM 840 C C . ILE A 1 102 ? -14.368 -1.214 8.562 1.00 93.75 102 ILE A C 1
ATOM 842 O O . ILE A 1 102 ? -14.779 -0.097 8.893 1.00 93.75 102 ILE A O 1
ATOM 846 N N . LEU A 1 103 ? -13.073 -1.537 8.611 1.00 94.88 103 LEU A N 1
ATOM 847 C CA . LEU A 1 103 ? -12.030 -0.633 9.095 1.00 94.88 103 LEU A CA 1
ATOM 848 C C . LEU A 1 103 ? -11.921 0.626 8.224 1.00 94.88 103 LEU A C 1
ATOM 850 O O . LEU A 1 103 ? -11.882 1.748 8.741 1.00 94.88 103 LEU A O 1
ATOM 854 N N . ILE A 1 104 ? -11.922 0.464 6.898 1.00 94.62 104 ILE A N 1
ATOM 855 C CA . ILE A 1 104 ? -11.909 1.582 5.951 1.00 94.62 104 ILE A CA 1
ATOM 856 C C . ILE A 1 104 ? -13.183 2.416 6.094 1.00 94.62 104 ILE A C 1
ATOM 858 O O . ILE A 1 104 ? -13.099 3.644 6.120 1.00 94.62 104 ILE A O 1
ATOM 862 N N . HIS A 1 105 ? -14.349 1.784 6.233 1.00 93.19 105 HIS A N 1
ATOM 863 C CA . HIS A 1 105 ? -15.621 2.481 6.392 1.00 93.19 105 HIS A CA 1
ATOM 864 C C . HIS A 1 105 ? -15.618 3.380 7.632 1.00 93.19 105 HIS A C 1
ATOM 866 O O . HIS A 1 105 ? -15.929 4.572 7.535 1.00 93.19 105 HIS A O 1
ATOM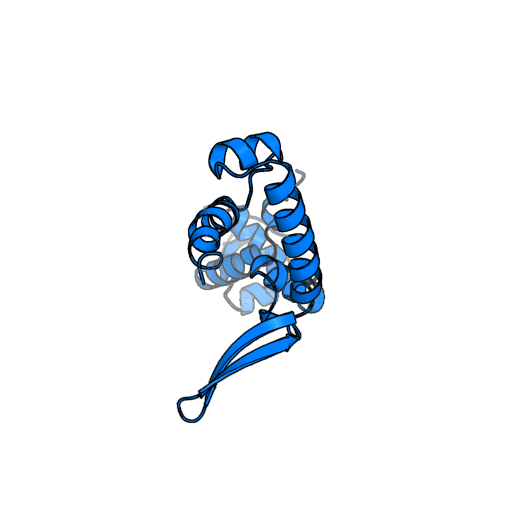 872 N N . LEU A 1 106 ? -15.192 2.843 8.780 1.00 93.62 106 LEU A N 1
ATOM 873 C CA . LEU A 1 106 ? -15.035 3.601 10.021 1.00 93.62 106 LEU A CA 1
ATOM 874 C C . LEU A 1 106 ? -14.045 4.766 9.849 1.00 93.62 106 LEU A C 1
ATOM 876 O O . LEU A 1 106 ? -14.333 5.893 10.263 1.00 93.62 106 LEU A O 1
ATOM 880 N N . LEU A 1 107 ? -12.909 4.536 9.179 1.00 95.31 107 LEU A N 1
ATOM 881 C CA . LEU A 1 107 ? -11.890 5.563 8.944 1.00 95.31 107 LEU A CA 1
ATOM 882 C C . LEU A 1 107 ? -12.398 6.692 8.037 1.00 95.31 107 LEU A C 1
ATOM 884 O O . LEU A 1 107 ? -12.212 7.871 8.348 1.00 95.31 107 LEU A O 1
ATOM 888 N N . VAL A 1 108 ? -13.052 6.351 6.925 1.00 93.38 108 VAL A N 1
ATOM 889 C CA . VAL A 1 108 ? -13.604 7.313 5.956 1.00 93.38 108 VAL A CA 1
ATOM 890 C C . VAL A 1 108 ? -14.702 8.160 6.601 1.00 93.38 108 VAL A C 1
ATOM 892 O O . VAL A 1 108 ? -14.762 9.370 6.373 1.00 93.38 108 VAL A O 1
ATOM 895 N N . ARG A 1 109 ? -15.522 7.555 7.469 1.00 93.06 109 ARG A N 1
ATOM 896 C CA . ARG A 1 109 ? -16.548 8.245 8.268 1.00 93.06 109 ARG A CA 1
ATOM 897 C C . ARG A 1 109 ? -15.989 9.001 9.478 1.00 93.06 109 ARG A C 1
ATOM 899 O O . ARG A 1 109 ? -16.753 9.667 10.167 1.00 93.06 109 ARG A O 1
ATOM 906 N N . ARG A 1 110 ? -14.669 8.962 9.700 1.00 93.31 110 ARG A N 1
ATOM 907 C CA . ARG A 1 110 ? -13.966 9.587 10.833 1.00 93.31 110 ARG A CA 1
ATOM 908 C C . ARG A 1 110 ? -14.446 9.096 12.202 1.00 93.31 110 ARG A C 1
ATOM 910 O O . ARG A 1 110 ? -14.357 9.848 13.166 1.00 93.31 110 ARG A O 1
ATOM 917 N N . ALA A 1 111 ? -14.895 7.847 12.298 1.00 94.25 111 ALA A N 1
ATOM 918 C CA . ALA A 1 111 ? -15.244 7.205 13.559 1.00 94.25 111 ALA A CA 1
ATOM 919 C C . ALA A 1 111 ? -13.967 6.798 14.308 1.00 94.25 111 ALA A C 1
ATOM 921 O O . ALA A 1 111 ? -13.570 5.638 14.298 1.00 94.25 111 ALA A O 1
ATOM 922 N N . ILE A 1 112 ? -13.285 7.775 14.907 1.00 94.69 112 ILE A N 1
ATOM 923 C CA . ILE A 1 112 ? -11.987 7.618 15.599 1.00 94.69 112 ILE A CA 1
ATOM 924 C C . ILE A 1 112 ? -12.055 7.999 17.084 1.00 94.69 112 ILE A C 1
ATOM 926 O O . ILE A 1 112 ? -11.048 8.024 17.785 1.00 94.69 112 ILE A O 1
ATOM 930 N N . SER A 1 113 ? -13.243 8.354 17.562 1.00 93.12 113 SER A N 1
ATOM 931 C CA . SER A 1 113 ? -13.515 8.718 18.947 1.00 93.12 113 SER A CA 1
ATOM 932 C C . SER A 1 113 ? -14.929 8.296 19.329 1.00 93.12 113 SER A C 1
ATOM 934 O O . SER A 1 113 ? -15.771 8.050 18.465 1.00 93.12 113 SER A O 1
ATOM 936 N N . LYS A 1 114 ? -15.220 8.277 20.633 1.00 91.75 114 LYS A N 1
ATOM 937 C CA . LYS A 1 114 ? -16.568 7.983 21.144 1.00 91.75 114 LYS A CA 1
ATOM 938 C C . LYS A 1 114 ? -17.636 8.912 20.558 1.00 91.75 114 LYS A C 1
ATOM 940 O O . LYS A 1 114 ? -18.724 8.442 20.247 1.00 91.75 114 LYS A O 1
ATOM 945 N N . ASP A 1 115 ? -17.306 10.187 20.363 1.00 91.50 115 ASP A N 1
ATOM 946 C CA . ASP A 1 115 ? -18.239 11.204 19.855 1.00 91.50 115 ASP A CA 1
ATOM 947 C C . ASP A 1 115 ? -18.511 11.071 18.351 1.00 91.50 115 ASP A C 1
ATOM 949 O O . ASP A 1 115 ? -19.515 11.566 17.849 1.00 91.50 115 ASP A O 1
ATOM 953 N N . SER A 1 116 ? -17.612 10.401 17.626 1.00 93.06 116 SER A N 1
ATOM 954 C CA . SER A 1 116 ? -17.716 10.158 16.184 1.00 93.06 116 SER A CA 1
ATOM 955 C C . SER A 1 116 ? -18.116 8.720 15.850 1.00 93.06 116 SER A C 1
ATOM 957 O O . SER A 1 116 ? -18.098 8.332 14.683 1.00 93.06 116 SER A O 1
ATOM 959 N N . ALA A 1 117 ? -18.468 7.921 16.860 1.00 93.44 117 ALA A N 1
ATOM 960 C CA . ALA A 1 117 ? -18.812 6.521 16.683 1.00 93.44 117 ALA A CA 1
ATOM 961 C C . ALA A 1 117 ? -20.069 6.360 15.817 1.00 93.44 117 ALA A C 1
ATOM 963 O O . ALA A 1 117 ? -21.069 7.052 16.012 1.00 93.44 117 ALA A O 1
ATOM 964 N N . ILE A 1 118 ? -20.040 5.400 14.895 1.00 92.75 118 ILE A N 1
ATOM 965 C CA . ILE A 1 118 ? -21.145 5.133 13.966 1.00 92.75 118 ILE A CA 1
ATOM 966 C C . ILE A 1 118 ? -21.771 3.772 14.236 1.00 92.75 118 ILE A C 1
ATOM 968 O O . ILE A 1 118 ? -21.128 2.866 14.761 1.00 92.75 118 ILE A O 1
ATOM 972 N N . HIS A 1 119 ? -23.041 3.621 13.881 1.00 92.88 119 HIS A N 1
ATOM 973 C CA . HIS A 1 119 ? -23.699 2.327 13.955 1.00 92.88 119 HIS A CA 1
ATOM 974 C C . HIS A 1 119 ? -23.348 1.487 12.725 1.00 92.88 119 HIS A C 1
ATOM 976 O O . HIS A 1 119 ? -23.427 1.970 11.596 1.00 92.88 119 HIS A O 1
ATOM 982 N N . ILE A 1 120 ? -22.967 0.233 12.957 1.00 89.88 120 ILE A N 1
ATOM 983 C CA . ILE A 1 120 ? -22.721 -0.776 11.927 1.00 89.88 120 ILE A CA 1
ATOM 984 C C . ILE A 1 120 ? -23.441 -2.049 12.389 1.00 89.88 120 ILE A C 1
ATOM 986 O O . ILE A 1 120 ? -23.386 -2.348 13.587 1.00 89.88 120 ILE A O 1
ATOM 990 N N . PRO A 1 121 ? -24.126 -2.780 11.490 1.00 87.88 121 PRO A N 1
ATOM 991 C CA . PRO A 1 121 ? -24.724 -4.066 11.826 1.00 87.88 121 PRO A CA 1
ATOM 992 C C . PRO A 1 121 ? -23.685 -5.015 12.423 1.00 87.88 121 PRO A C 1
ATOM 994 O O . PRO A 1 121 ? -22.588 -5.159 11.887 1.00 87.88 121 PRO A O 1
ATOM 997 N N . GLU A 1 122 ? -24.036 -5.653 13.535 1.00 85.19 122 GLU A N 1
ATOM 998 C CA . GLU A 1 122 ? -23.137 -6.576 14.218 1.00 85.19 122 GLU A CA 1
ATOM 999 C C . GLU A 1 122 ? -23.101 -7.914 13.463 1.00 85.19 122 GLU A C 1
ATOM 1001 O O . GLU A 1 122 ? -24.101 -8.630 13.406 1.00 85.19 122 GLU A O 1
ATOM 1006 N N . ASP A 1 123 ? -21.950 -8.236 12.873 1.00 90.94 123 ASP A N 1
ATOM 1007 C CA . ASP A 1 123 ? -21.655 -9.517 12.229 1.00 90.94 123 ASP A CA 1
ATOM 1008 C C . ASP A 1 123 ? -20.502 -10.240 12.959 1.00 90.94 123 ASP A C 1
ATOM 1010 O O . ASP A 1 123 ? -19.980 -9.762 13.971 1.00 90.94 123 ASP A O 1
ATOM 1014 N N . THR A 1 124 ? -20.146 -11.446 12.510 1.00 92.62 124 THR A N 1
ATOM 1015 C CA . THR A 1 124 ? -19.044 -12.222 13.109 1.00 92.62 124 THR A CA 1
ATOM 1016 C C . THR A 1 124 ? -17.707 -11.500 12.974 1.00 92.62 124 THR A C 1
ATOM 1018 O O . THR A 1 124 ? -16.925 -11.482 13.917 1.00 92.62 124 THR A O 1
ATOM 1021 N N . VAL A 1 125 ? -17.499 -10.821 11.847 1.00 93.38 125 VAL A N 1
ATOM 1022 C CA . VAL A 1 125 ? -16.265 -10.097 11.530 1.00 93.38 125 VAL A CA 1
ATOM 1023 C C . VAL A 1 125 ? -16.077 -8.889 12.450 1.00 93.38 125 VAL A C 1
ATOM 1025 O O . VAL A 1 125 ? -14.991 -8.646 12.965 1.00 93.38 125 VAL A O 1
ATOM 1028 N N . LEU A 1 126 ? -17.143 -8.137 12.734 1.00 92.69 126 LEU A N 1
ATOM 1029 C CA . LEU A 1 126 ? -17.092 -7.019 13.672 1.00 92.69 126 LEU A CA 1
ATOM 1030 C C . LEU A 1 126 ? -16.783 -7.485 15.100 1.00 92.69 126 LEU A C 1
ATOM 1032 O O . LEU A 1 126 ? -16.127 -6.757 15.842 1.00 92.69 126 LEU A O 1
ATOM 1036 N N . LYS A 1 127 ? -17.233 -8.684 15.493 1.00 92.62 127 LYS A N 1
ATOM 1037 C CA . LYS A 1 127 ? -16.884 -9.270 16.796 1.00 92.62 127 LYS A CA 1
ATOM 1038 C C . LYS A 1 127 ? -15.406 -9.622 16.872 1.00 92.62 127 LYS A C 1
ATOM 1040 O O . LYS A 1 127 ? -14.760 -9.237 17.838 1.00 92.62 127 LYS A O 1
ATOM 1045 N N . GLU A 1 128 ? -14.864 -10.247 15.834 1.00 93.75 128 GLU A N 1
ATOM 1046 C CA . GLU A 1 128 ? -13.429 -10.538 15.734 1.00 93.75 128 GLU A CA 1
ATOM 1047 C C . GLU A 1 128 ? -12.598 -9.244 15.797 1.00 93.75 128 GLU A C 1
ATOM 1049 O O . GLU A 1 128 ? -11.634 -9.156 16.551 1.00 93.75 128 GLU A O 1
ATOM 1054 N N . LEU A 1 129 ? -13.030 -8.177 15.115 1.00 94.31 129 LEU A N 1
ATOM 1055 C CA . LEU A 1 129 ? -12.372 -6.864 15.174 1.00 94.31 129 LEU A CA 1
ATOM 1056 C C . LEU A 1 129 ? -12.424 -6.191 16.560 1.00 94.31 129 LEU A C 1
ATOM 1058 O O . LEU A 1 129 ? -11.547 -5.380 16.876 1.00 94.31 129 LEU A O 1
ATOM 1062 N N . LEU A 1 130 ? -13.442 -6.487 17.376 1.00 93.88 130 LEU A N 1
ATOM 1063 C CA . LEU A 1 130 ? -13.507 -6.054 18.778 1.00 93.88 130 LEU A CA 1
ATOM 1064 C C . LEU A 1 130 ? -12.548 -6.870 19.648 1.00 93.88 130 LEU A C 1
ATOM 1066 O O . LEU A 1 130 ? -11.880 -6.298 20.505 1.00 93.88 130 LEU A O 1
ATOM 1070 N N . GLU A 1 131 ? -12.476 -8.184 19.427 1.00 94.12 131 GLU A N 1
ATOM 1071 C CA . GLU A 1 131 ? -11.563 -9.085 20.141 1.00 94.12 131 GLU A CA 1
ATOM 1072 C C . GLU A 1 131 ? -10.092 -8.764 19.845 1.00 94.12 131 GLU A C 1
ATOM 1074 O O . GLU A 1 131 ? -9.256 -8.837 20.741 1.00 94.12 131 GLU A O 1
ATOM 1079 N N . MET A 1 132 ? -9.785 -8.337 18.617 1.00 93.19 132 MET A N 1
ATOM 1080 C CA . MET A 1 132 ? -8.453 -7.880 18.199 1.00 93.19 132 MET A CA 1
ATOM 1081 C C . MET A 1 132 ? -8.134 -6.429 18.601 1.00 93.19 132 MET A C 1
ATOM 1083 O O . MET A 1 132 ? -7.095 -5.902 18.211 1.00 93.19 132 MET A O 1
ATOM 1087 N N . GLU A 1 133 ? -9.025 -5.756 19.333 1.00 94.94 133 GLU A N 1
ATOM 1088 C CA . GLU A 1 133 ? -8.866 -4.366 19.787 1.00 94.94 133 GLU A CA 1
ATOM 1089 C C . GLU A 1 133 ? -8.672 -3.327 18.662 1.00 94.94 133 GLU A C 1
ATOM 1091 O O . GLU A 1 133 ? -8.232 -2.204 18.910 1.00 94.94 133 GLU A O 1
ATOM 1096 N N . TYR A 1 134 ? -9.047 -3.630 17.415 1.00 94.38 134 TYR A N 1
ATOM 1097 C CA . TYR A 1 134 ? -9.028 -2.654 16.314 1.00 94.38 134 TYR A CA 1
ATOM 1098 C C . TYR A 1 134 ? -10.242 -1.722 16.330 1.00 94.38 134 TYR A C 1
ATOM 1100 O O . TYR A 1 134 ? -10.181 -0.578 15.868 1.00 94.38 134 TYR A O 1
ATOM 1108 N N . VAL A 1 135 ? -11.349 -2.187 16.899 1.00 95.56 135 VAL A N 1
ATOM 1109 C CA . VAL A 1 135 ? -12.591 -1.428 17.039 1.00 95.56 135 VAL A CA 1
ATOM 1110 C C . VAL A 1 135 ? -12.996 -1.399 18.511 1.00 95.56 135 VAL A C 1
ATOM 1112 O O . VAL A 1 135 ? -12.692 -2.303 19.280 1.00 95.56 135 VAL A O 1
ATOM 1115 N N . THR A 1 136 ? -13.690 -0.348 18.938 1.00 95.00 136 THR A N 1
ATOM 1116 C CA . THR A 1 136 ? -14.297 -0.254 20.271 1.00 95.00 136 THR A CA 1
ATOM 1117 C C . THR A 1 136 ? -15.775 0.095 20.166 1.00 95.00 136 THR A C 1
ATOM 1119 O O . THR A 1 136 ? -16.180 0.883 19.310 1.00 95.00 136 THR A O 1
ATOM 1122 N N . LYS A 1 137 ? -16.581 -0.474 21.070 1.00 93.69 137 LYS A N 1
ATOM 1123 C CA . LYS A 1 137 ? -18.025 -0.233 21.188 1.00 93.69 137 LYS A CA 1
ATOM 1124 C C . LYS A 1 137 ? -18.323 0.845 22.238 1.00 93.69 137 LYS A C 1
ATOM 1126 O O . LYS A 1 137 ? -17.747 0.857 23.326 1.00 93.69 137 LYS A O 1
ATOM 1131 N N . THR A 1 138 ? -19.247 1.752 21.941 1.00 92.12 138 THR A N 1
ATOM 1132 C CA . THR A 1 138 ? -19.826 2.694 22.909 1.00 92.12 138 THR A CA 1
ATOM 1133 C C . THR A 1 138 ? -20.997 2.051 23.660 1.00 92.12 138 THR A C 1
ATOM 1135 O O . THR A 1 138 ? -21.527 1.013 23.268 1.00 92.12 138 THR A O 1
ATOM 1138 N N . LYS A 1 139 ? -21.485 2.707 24.722 1.00 86.75 139 LYS A N 1
ATOM 1139 C CA . LYS A 1 139 ? -22.684 2.255 25.456 1.00 86.75 139 LYS A CA 1
ATOM 1140 C C . LYS A 1 139 ? -23.949 2.190 24.582 1.00 86.75 139 LYS A C 1
ATOM 1142 O O . LYS A 1 139 ? -24.882 1.480 24.932 1.00 86.75 139 LYS A O 1
ATOM 1147 N N . SER A 1 140 ? -23.979 2.917 23.464 1.00 84.50 140 SER A N 1
ATOM 1148 C CA . SER A 1 140 ? -25.108 2.993 22.529 1.00 84.50 140 SER A CA 1
ATOM 1149 C C . SER A 1 140 ? -25.027 1.984 21.377 1.00 84.50 140 SER A C 1
ATOM 1151 O O . SER A 1 140 ? -25.765 2.126 20.409 1.00 84.50 140 SER A O 1
ATOM 1153 N N . SER A 1 141 ? -24.132 0.991 21.440 1.00 86.94 141 SER A N 1
ATOM 1154 C CA . SER A 1 141 ? -23.865 0.064 20.325 1.00 86.94 141 SER A CA 1
ATOM 1155 C C . SER A 1 141 ? -23.416 0.759 19.030 1.00 86.94 141 SER A C 1
ATOM 1157 O O . SER A 1 141 ? -23.769 0.342 17.926 1.00 86.94 141 SER A O 1
ATOM 1159 N N . SER A 1 142 ? -22.622 1.821 19.179 1.00 93.69 142 SER A N 1
ATOM 1160 C CA . SER A 1 142 ? -21.886 2.458 18.083 1.00 93.69 142 SER A CA 1
ATOM 1161 C C . SER A 1 142 ? -20.409 2.081 18.165 1.00 93.69 142 SER A C 1
ATOM 1163 O O . SER A 1 142 ? -19.904 1.779 19.246 1.00 93.69 142 SER A O 1
ATOM 1165 N N . TYR A 1 143 ? -19.705 2.129 17.041 1.00 94.88 143 TYR A N 1
ATOM 1166 C CA . TYR A 1 143 ? -18.338 1.646 16.905 1.00 94.88 143 TYR A CA 1
ATOM 1167 C C . TYR A 1 143 ? -17.402 2.747 16.411 1.00 94.88 143 TYR A C 1
ATOM 1169 O O . TYR A 1 143 ? -17.789 3.589 15.598 1.00 94.88 143 TYR A O 1
ATOM 1177 N N . TYR A 1 144 ? -16.170 2.743 16.911 1.00 96.06 144 TYR A N 1
ATOM 1178 C CA . TYR A 1 144 ? -15.093 3.627 16.467 1.00 96.06 144 TYR A CA 1
ATOM 1179 C C . TYR A 1 144 ? -13.750 2.891 16.497 1.00 96.06 144 TYR A C 1
ATOM 1181 O O . TYR A 1 144 ? -13.589 1.909 17.220 1.00 96.06 144 TYR A O 1
ATOM 1189 N N . LEU A 1 145 ? -12.792 3.358 15.701 1.00 96.81 145 LEU A N 1
ATOM 1190 C CA . LEU A 1 145 ? -11.456 2.779 15.605 1.00 96.81 145 LEU A CA 1
ATOM 1191 C C . LEU A 1 145 ? -10.601 3.138 16.816 1.00 96.81 145 LEU A C 1
ATOM 1193 O O . LEU A 1 145 ? -10.596 4.282 17.280 1.00 96.81 145 LEU A O 1
ATOM 1197 N N . THR A 1 146 ? -9.811 2.172 17.264 1.00 96.75 146 THR A N 1
ATOM 1198 C CA . THR A 1 146 ? -8.689 2.399 18.182 1.00 96.75 146 THR A CA 1
ATOM 1199 C C . THR A 1 146 ? -7.479 2.958 17.420 1.00 96.75 146 THR A C 1
ATOM 1201 O O . THR A 1 146 ? -7.489 2.991 16.186 1.00 96.75 146 THR A O 1
ATOM 1204 N N . PRO A 1 147 ? -6.407 3.409 18.101 1.00 95.38 147 PRO A N 1
ATOM 1205 C CA . PRO A 1 147 ? -5.175 3.819 17.426 1.00 95.38 147 PRO A CA 1
ATOM 1206 C C . PRO A 1 147 ? -4.617 2.747 16.477 1.00 95.38 147 PRO A C 1
ATOM 1208 O O . PRO A 1 147 ? -4.238 3.077 15.349 1.00 95.38 147 PRO A O 1
ATOM 1211 N N . ASP A 1 148 ? -4.653 1.480 16.890 1.00 94.69 148 ASP A N 1
ATOM 1212 C CA . ASP A 1 148 ? -4.188 0.351 16.080 1.00 94.69 148 ASP A CA 1
ATOM 1213 C C . ASP A 1 148 ? -5.131 0.085 14.905 1.00 94.69 148 ASP A C 1
ATOM 1215 O O . ASP A 1 148 ? -4.680 -0.040 13.764 1.00 94.69 148 ASP A O 1
ATOM 1219 N N . GLY A 1 149 ? -6.446 0.152 15.136 1.00 94.88 149 GLY A N 1
ATOM 1220 C CA . GLY A 1 149 ? -7.441 0.093 14.065 1.00 94.88 149 GLY A CA 1
ATOM 1221 C C . GLY A 1 149 ? -7.281 1.210 13.033 1.00 94.88 149 GLY A C 1
ATOM 1222 O O . GLY A 1 149 ? -7.428 0.975 11.836 1.00 94.88 149 GLY A O 1
ATOM 1223 N N . ILE A 1 150 ? -6.909 2.426 13.451 1.00 95.88 150 ILE A N 1
ATOM 1224 C CA . ILE A 1 150 ? -6.605 3.538 12.535 1.00 95.88 150 ILE A CA 1
ATOM 1225 C C . ILE A 1 150 ? -5.379 3.212 11.678 1.00 95.88 150 ILE A C 1
ATOM 1227 O O . ILE A 1 150 ? -5.364 3.537 10.487 1.00 95.88 150 ILE A O 1
ATOM 1231 N N . MET A 1 151 ? -4.336 2.612 12.259 1.00 95.12 151 MET A N 1
ATOM 1232 C CA . MET A 1 151 ? -3.148 2.209 11.502 1.00 95.12 151 MET A CA 1
ATOM 1233 C C . MET A 1 151 ? -3.483 1.115 10.486 1.00 95.12 151 MET A C 1
ATOM 1235 O O . MET A 1 151 ? -3.142 1.272 9.309 1.00 95.12 151 MET A O 1
ATOM 1239 N N . ALA A 1 152 ? -4.212 0.079 10.905 1.00 93.31 152 ALA A N 1
ATOM 1240 C CA . ALA A 1 152 ? -4.673 -1.000 10.036 1.00 93.31 152 ALA A CA 1
ATOM 1241 C C . ALA A 1 152 ? -5.551 -0.464 8.892 1.00 93.31 152 ALA A C 1
ATOM 1243 O O . ALA A 1 152 ? -5.258 -0.697 7.719 1.00 93.31 152 ALA A O 1
ATOM 1244 N N . ALA A 1 153 ? -6.543 0.376 9.206 1.00 94.50 153 ALA A N 1
ATOM 1245 C CA . ALA A 1 153 ? -7.427 0.998 8.223 1.00 94.50 153 ALA A CA 1
ATOM 1246 C C . ALA A 1 153 ? -6.666 1.868 7.207 1.00 94.50 153 ALA A C 1
ATOM 1248 O O . ALA A 1 153 ? -6.979 1.864 6.017 1.00 94.50 153 ALA A O 1
ATOM 1249 N N . LYS A 1 154 ? -5.637 2.612 7.644 1.00 94.31 154 LYS A N 1
ATOM 1250 C CA . LYS A 1 154 ? -4.771 3.390 6.739 1.00 94.31 154 LYS A CA 1
ATOM 1251 C C . LYS A 1 154 ? -3.937 2.491 5.828 1.00 94.31 154 LYS A C 1
ATOM 1253 O O . LYS A 1 154 ? -3.681 2.878 4.689 1.00 94.31 154 LYS A O 1
ATOM 1258 N N . GLY A 1 155 ? -3.482 1.343 6.329 1.00 91.19 155 GLY A N 1
ATOM 1259 C CA . GLY A 1 155 ? -2.797 0.322 5.537 1.00 91.19 155 GLY A CA 1
ATOM 1260 C C . GLY A 1 155 ? -3.711 -0.235 4.450 1.00 91.19 155 GLY A C 1
ATOM 1261 O O . GLY A 1 155 ? -3.381 -0.138 3.268 1.00 91.19 155 GLY A O 1
ATOM 1262 N N . ALA A 1 156 ? -4.898 -0.691 4.845 1.00 91.19 156 ALA A N 1
ATOM 1263 C CA . ALA A 1 156 ? -5.908 -1.218 3.936 1.00 91.19 156 ALA A CA 1
ATOM 1264 C C . ALA A 1 156 ? -6.330 -0.178 2.880 1.00 91.19 156 ALA A C 1
ATOM 1266 O O . ALA A 1 156 ? -6.328 -0.460 1.686 1.00 91.19 156 ALA A O 1
ATOM 1267 N N . LEU A 1 157 ? -6.575 1.079 3.268 1.00 90.94 157 LEU A N 1
ATOM 1268 C CA . LEU A 1 157 ? -6.970 2.137 2.327 1.00 90.94 157 LEU A CA 1
ATOM 1269 C C . LEU A 1 157 ? -5.897 2.455 1.269 1.00 90.94 157 LEU A C 1
ATOM 1271 O O . LEU A 1 157 ? -6.224 2.899 0.170 1.00 90.94 157 LEU A O 1
ATOM 1275 N N . LYS A 1 158 ? -4.609 2.248 1.574 1.00 88.44 158 LYS A N 1
ATOM 1276 C CA . LYS A 1 158 ? -3.534 2.391 0.575 1.00 88.44 158 LYS A CA 1
ATOM 1277 C C . LYS A 1 158 ? -3.573 1.280 -0.473 1.00 88.44 158 LYS A C 1
ATOM 1279 O O . LYS A 1 158 ? -3.173 1.529 -1.608 1.00 88.44 158 LYS A O 1
ATOM 1284 N N . LEU A 1 159 ? -4.020 0.084 -0.093 1.00 84.75 159 LEU A N 1
ATOM 1285 C CA . LEU A 1 159 ? -4.189 -1.056 -0.995 1.00 84.75 159 LEU A CA 1
ATOM 1286 C C . LEU A 1 159 ? -5.481 -0.927 -1.817 1.00 84.75 159 LEU A C 1
ATOM 1288 O O . LEU A 1 159 ? -5.480 -1.223 -3.015 1.00 84.75 159 LEU A O 1
ATOM 1292 N N . TYR A 1 160 ? -6.547 -0.396 -1.213 1.00 87.69 160 TYR A N 1
ATOM 1293 C CA . TYR A 1 160 ? -7.876 -0.259 -1.821 1.00 87.69 160 TYR A CA 1
ATOM 1294 C C . TYR A 1 160 ? -8.364 1.201 -1.847 1.00 87.69 160 TYR A C 1
ATOM 1296 O O . TYR A 1 160 ? -9.347 1.550 -1.184 1.00 87.69 160 TYR A O 1
ATOM 1304 N N . PRO A 1 161 ? -7.691 2.098 -2.595 1.00 86.50 161 PRO A N 1
ATOM 1305 C CA . PRO A 1 161 ? -8.076 3.507 -2.668 1.00 86.50 161 PRO A CA 1
ATOM 1306 C C . PRO A 1 161 ? -9.489 3.727 -3.231 1.00 86.50 161 PRO A C 1
ATOM 1308 O O . PRO A 1 161 ? -10.124 4.723 -2.888 1.00 86.50 161 PRO A O 1
ATOM 1311 N N . GLU A 1 162 ? -10.000 2.804 -4.049 1.00 85.81 162 GLU A N 1
ATOM 1312 C CA . GLU A 1 162 ? -11.357 2.822 -4.604 1.00 85.81 162 GLU A CA 1
ATOM 1313 C C . GLU A 1 162 ? -12.454 2.841 -3.527 1.00 85.81 162 GLU A C 1
ATOM 1315 O O . GLU A 1 162 ? -13.504 3.453 -3.719 1.00 85.81 162 GLU A O 1
ATOM 1320 N N . LEU A 1 163 ? -12.193 2.267 -2.347 1.00 86.00 163 LEU A N 1
ATOM 1321 C CA . LEU A 1 163 ? -13.154 2.231 -1.240 1.00 86.00 163 LEU A CA 1
ATOM 1322 C C . LEU A 1 163 ? -13.354 3.603 -0.580 1.00 86.00 163 LEU A C 1
ATOM 1324 O O . LEU A 1 163 ? -14.309 3.804 0.171 1.00 86.00 163 LEU A O 1
ATOM 1328 N N . LYS A 1 164 ? -12.499 4.586 -0.890 1.00 85.00 164 LYS A N 1
ATOM 1329 C CA . LYS A 1 164 ? -12.660 5.972 -0.430 1.00 85.00 164 LYS A CA 1
ATOM 1330 C C . LYS A 1 164 ? -13.880 6.658 -1.049 1.00 85.00 164 LYS A C 1
ATOM 1332 O O . LYS A 1 164 ? -14.426 7.587 -0.454 1.00 85.00 164 LYS A O 1
ATOM 1337 N N . GLU A 1 165 ? -14.272 6.239 -2.250 1.00 71.62 165 GLU A N 1
ATOM 1338 C CA . GLU A 1 165 ? -15.322 6.887 -3.041 1.00 71.62 165 GLU A CA 1
ATOM 1339 C C . GLU A 1 165 ? -16.710 6.288 -2.830 1.00 71.62 165 GLU A C 1
ATOM 1341 O O . GLU A 1 165 ? -17.687 6.851 -3.327 1.00 71.62 165 GLU A O 1
ATOM 1346 N N . ILE A 1 166 ? -16.829 5.224 -2.027 1.00 60.72 166 ILE A N 1
ATOM 1347 C CA . ILE A 1 166 ? -18.120 4.682 -1.597 1.00 60.72 166 ILE A CA 1
ATOM 1348 C C . ILE A 1 166 ? -18.730 5.653 -0.574 1.00 60.72 166 ILE A C 1
ATOM 1350 O O . ILE A 1 166 ? -18.777 5.424 0.636 1.00 60.72 166 ILE A O 1
ATOM 1354 N N . LYS A 1 167 ? -19.190 6.806 -1.068 1.00 46.66 167 LYS A N 1
ATOM 1355 C CA . LYS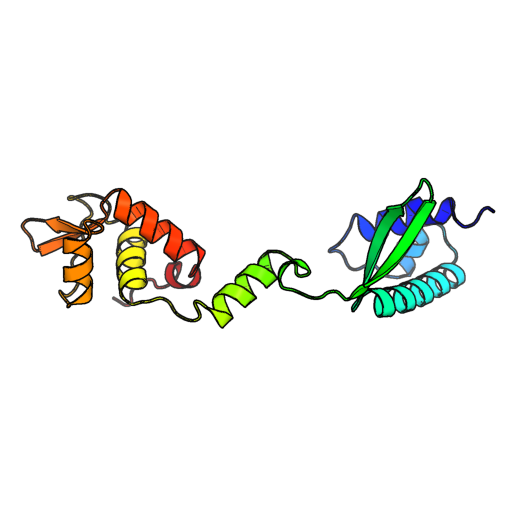 A 1 167 ? -20.169 7.639 -0.381 1.00 46.66 167 LYS A CA 1
ATOM 1356 C C . LYS A 1 167 ? -21.416 6.781 -0.270 1.00 46.66 167 LYS A C 1
ATOM 1358 O O . LYS A 1 167 ? -22.052 6.504 -1.280 1.00 46.66 167 LYS A O 1
ATOM 1363 N N . GLY A 1 168 ? -21.694 6.323 0.949 1.00 42.22 168 GLY A N 1
ATOM 1364 C CA . GLY A 1 168 ? -22.843 5.475 1.236 1.00 42.22 168 GLY A CA 1
ATOM 1365 C C . GLY A 1 168 ? -24.090 5.998 0.536 1.00 42.22 168 GLY A C 1
ATOM 1366 O O . GLY A 1 168 ? -24.448 7.165 0.698 1.00 42.22 168 GLY A O 1
ATOM 1367 N N . SER A 1 169 ? -24.705 5.131 -0.261 1.00 32.31 169 SER A N 1
ATOM 1368 C CA . SER A 1 169 ? -26.120 5.237 -0.571 1.00 32.31 169 SER A CA 1
ATOM 1369 C C . SER A 1 169 ? -26.849 5.345 0.769 1.00 32.31 169 SER A C 1
ATOM 1371 O O . SER A 1 169 ? -26.652 4.494 1.637 1.00 32.31 169 SER A O 1
ATOM 1373 N N . ASN A 1 170 ? -27.542 6.470 0.957 1.00 34.44 170 ASN A N 1
ATOM 1374 C CA . ASN A 1 170 ? -28.413 6.725 2.104 1.00 34.44 170 ASN A CA 1
ATOM 1375 C C . ASN A 1 170 ? -29.432 5.602 2.290 1.00 34.44 170 ASN A C 1
ATOM 1377 O O . ASN A 1 170 ? -29.931 5.106 1.254 1.00 34.44 170 ASN A O 1
#

Sequence (170 aa):
MMLLFFASESCFLLFVNWYKPFTQNKLAQKTKLNFRTLQKVLIHLGQVQTVLQDNMIDISDLDNVKIVRMKERTGLTSFPENMQKMIIKTLYYPTASREEEILIHLLVRRAISKDSAIHIPEDTVLKELLEMEYVTKTKSSSYYLTPDGIMAAKGALKLYPELKEIKGSN

Radius of gyration: 27.32 Å; chains: 1; bounding box: 68×36×68 Å

Organism: NCBI:txid1903276